Protein AF-A0A931X753-F1 (afdb_monomer_lite)

pLDDT: mean 74.26, std 11.13, range [37.91, 89.31]

Foldseek 3Di:
DDDDDPQKDWDKDWDWDADPPQGIKTKIKIKIWGWDDDPVGIDIDIDIDIDTPDPVVVVVCVVCCVVCVVVVVVVVVVVVVVVVVLVVCCVPPVLVSLVCLVPVDDPPVSVVVCVVVVVSVVNVPPDPDDD

Radius of gyration: 19.52 Å; chains: 1; bounding box: 40×46×53 Å

Sequence (131 aa):
MLQREDGRRVILSWGTHRGAILGTVAGSALTLLEFDARERGTAQRLRAHVLMESGVAARLTRTLLPLFGWLVDRKLTEGFRVTARVAEWARDRPREFCAWLGSAFAEPRRNELVALFGDCGDGLALTPDDR

Structure (mmCIF, N/CA/C/O backbone):
data_AF-A0A931X753-F1
#
_entry.id   AF-A0A931X753-F1
#
loop_
_atom_site.group_PDB
_atom_site.id
_atom_site.type_symbol
_atom_site.label_atom_id
_atom_site.label_alt_id
_atom_site.label_comp_id
_atom_site.label_asym_id
_atom_site.label_entity_id
_atom_site.label_seq_id
_atom_site.pdbx_PDB_ins_code
_atom_site.Cartn_x
_atom_site.Cartn_y
_atom_site.Cartn_z
_atom_site.occupancy
_atom_site.B_iso_or_equiv
_atom_site.auth_seq_id
_atom_site.auth_comp_id
_atom_site.auth_asym_id
_atom_site.auth_atom_id
_atom_site.pdbx_PDB_model_num
ATOM 1 N N . MET A 1 1 ? 1.396 21.825 0.401 1.00 43.00 1 MET A N 1
ATOM 2 C CA . MET A 1 1 ? 1.505 21.437 1.824 1.00 43.00 1 MET A CA 1
ATOM 3 C C . MET A 1 1 ? 0.758 20.116 1.984 1.00 43.00 1 MET A C 1
ATOM 5 O O . MET A 1 1 ? -0.384 20.052 1.551 1.00 43.00 1 MET A O 1
ATOM 9 N N . LEU A 1 2 ? 1.400 19.044 2.462 1.00 54.06 2 LEU A N 1
ATOM 10 C CA . LEU A 1 2 ? 0.746 17.740 2.662 1.00 54.06 2 LEU A CA 1
ATOM 11 C C . LEU A 1 2 ? -0.064 17.795 3.963 1.00 54.06 2 LEU A C 1
ATOM 13 O O 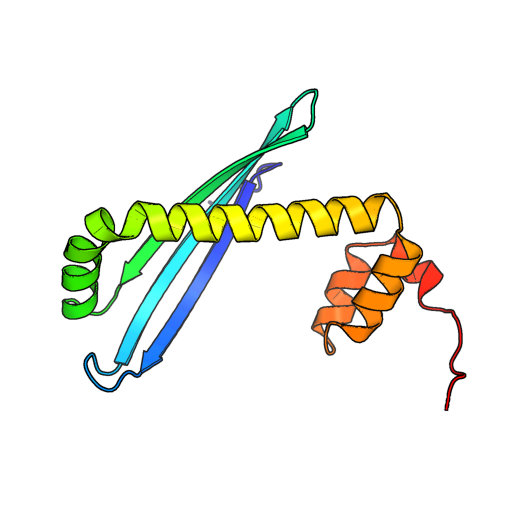. LEU A 1 2 ? 0.510 17.786 5.047 1.00 54.06 2 LEU A O 1
ATOM 17 N N . GLN A 1 3 ? -1.386 17.905 3.852 1.00 54.41 3 GLN A N 1
ATOM 18 C CA . GLN A 1 3 ? -2.282 17.905 5.005 1.00 54.41 3 GLN A CA 1
ATOM 19 C C . GLN A 1 3 ? -2.602 16.461 5.408 1.00 54.41 3 GLN A C 1
ATOM 21 O O . GLN A 1 3 ? -2.961 15.629 4.565 1.00 54.41 3 GLN A O 1
ATOM 26 N N . ARG A 1 4 ? -2.452 16.163 6.702 1.00 61.22 4 ARG A N 1
ATOM 27 C CA . ARG A 1 4 ? -2.865 14.886 7.287 1.00 61.22 4 ARG A CA 1
ATOM 28 C C . ARG A 1 4 ? -4.391 14.884 7.363 1.00 61.22 4 ARG A C 1
ATOM 30 O O . ARG A 1 4 ? -4.963 15.642 8.133 1.00 61.22 4 ARG A O 1
ATOM 37 N N . GLU A 1 5 ? -5.019 14.069 6.527 1.00 71.12 5 GLU A N 1
ATOM 38 C CA . GLU A 1 5 ? -6.462 13.828 6.547 1.00 71.12 5 GLU A CA 1
ATOM 39 C C . GLU A 1 5 ? -6.730 12.452 7.160 1.00 71.12 5 GLU A C 1
ATOM 41 O O . GLU A 1 5 ? -6.036 11.470 6.850 1.00 71.12 5 GLU A O 1
ATOM 46 N N . ASP A 1 6 ? -7.731 12.379 8.034 1.00 69.25 6 ASP A N 1
ATOM 47 C CA . ASP A 1 6 ? -8.193 11.110 8.581 1.00 69.25 6 ASP A CA 1
ATOM 48 C C . ASP A 1 6 ? -8.762 10.243 7.456 1.00 69.25 6 ASP A C 1
ATOM 50 O O . ASP A 1 6 ? -9.427 10.721 6.543 1.00 69.25 6 ASP A O 1
ATOM 54 N N . GLY A 1 7 ? -8.401 8.960 7.460 1.00 75.00 7 GLY A N 1
ATOM 55 C CA . GLY A 1 7 ? -8.774 8.038 6.387 1.00 75.00 7 GLY A CA 1
ATOM 56 C C . GLY A 1 7 ? -7.970 8.171 5.088 1.00 75.00 7 GLY A C 1
ATOM 57 O O . GLY A 1 7 ? -8.160 7.347 4.203 1.00 75.00 7 GLY A O 1
ATOM 58 N N . ARG A 1 8 ? -7.018 9.108 4.947 1.00 83.19 8 ARG A N 1
ATOM 59 C CA . ARG A 1 8 ? -6.134 9.167 3.764 1.00 83.19 8 ARG A CA 1
ATOM 60 C C . ARG A 1 8 ? -4.700 8.761 4.094 1.00 83.19 8 ARG A C 1
ATOM 62 O O . ARG A 1 8 ? -4.111 9.211 5.080 1.00 83.19 8 ARG A O 1
ATOM 69 N N . ARG A 1 9 ? -4.103 7.907 3.263 1.00 83.25 9 ARG A N 1
ATOM 70 C CA . ARG A 1 9 ? -2.681 7.540 3.311 1.00 83.25 9 ARG A CA 1
ATOM 71 C C . ARG A 1 9 ? -2.052 7.782 1.950 1.00 83.25 9 ARG A C 1
ATOM 73 O O . ARG A 1 9 ? -2.577 7.352 0.929 1.00 83.25 9 ARG A O 1
ATOM 80 N N . VAL A 1 10 ? -0.923 8.476 1.957 1.00 83.19 10 VAL A N 1
ATOM 81 C CA . VAL A 1 10 ? -0.124 8.752 0.765 1.00 83.19 10 VAL A CA 1
ATOM 82 C C . VAL A 1 10 ? 1.187 8.002 0.927 1.00 83.19 10 VAL A C 1
ATOM 84 O O . VAL A 1 10 ? 1.900 8.213 1.904 1.00 83.19 10 VAL A O 1
ATOM 87 N N . ILE A 1 11 ? 1.477 7.104 -0.007 1.00 81.56 11 ILE A N 1
ATOM 88 C CA . ILE A 1 11 ? 2.693 6.296 -0.023 1.00 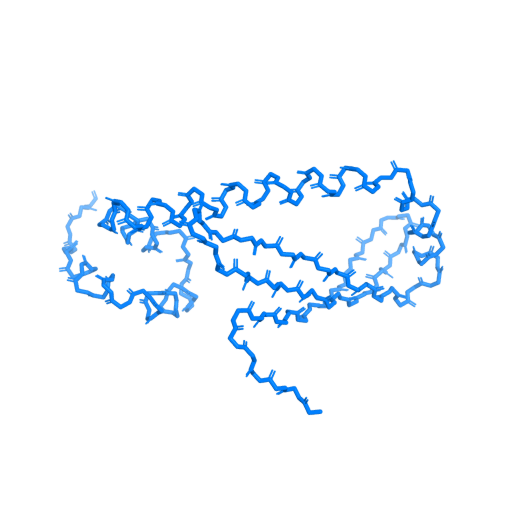81.56 11 ILE A CA 1
ATOM 89 C C . ILE A 1 11 ? 3.472 6.690 -1.268 1.00 81.56 11 ILE A C 1
ATOM 91 O O . ILE A 1 11 ? 2.994 6.506 -2.386 1.00 81.56 11 ILE A O 1
ATOM 95 N N . LEU A 1 12 ? 4.671 7.229 -1.069 1.00 80.00 12 LEU A N 1
ATOM 96 C CA . LEU A 1 12 ? 5.633 7.427 -2.141 1.00 80.00 12 LEU A CA 1
ATOM 97 C C . LEU A 1 12 ? 6.620 6.264 -2.116 1.00 80.00 12 LEU A C 1
ATOM 99 O O . LEU A 1 12 ? 7.232 5.983 -1.089 1.00 80.00 12 LEU A O 1
ATOM 103 N N . SER A 1 13 ? 6.762 5.599 -3.252 1.00 76.44 13 SER A N 1
ATOM 104 C CA . SER A 1 13 ? 7.737 4.535 -3.462 1.00 76.44 13 SER A CA 1
ATOM 105 C C . SER A 1 13 ? 8.544 4.838 -4.714 1.00 76.44 13 SER A C 1
ATOM 107 O O . SER A 1 13 ? 8.029 5.426 -5.663 1.00 76.44 13 SER A O 1
ATOM 109 N N . TRP A 1 14 ? 9.810 4.452 -4.715 1.00 85.19 14 TRP A N 1
ATOM 110 C CA . TRP A 1 14 ? 10.693 4.556 -5.869 1.00 85.19 14 TRP A CA 1
ATOM 111 C C . TRP A 1 14 ? 11.525 3.289 -5.964 1.00 85.19 14 TRP A C 1
ATOM 113 O O . TRP A 1 14 ? 11.767 2.605 -4.967 1.00 85.19 14 TRP A O 1
ATOM 123 N N . GLY A 1 15 ? 11.944 2.956 -7.175 1.00 78.94 15 GLY A N 1
ATOM 124 C CA . GLY A 1 15 ? 12.715 1.752 -7.404 1.00 78.94 15 GLY A CA 1
ATOM 125 C C . GLY A 1 15 ? 13.426 1.774 -8.738 1.00 78.94 15 GLY A C 1
ATOM 126 O O . GLY A 1 15 ? 13.015 2.438 -9.691 1.00 78.94 15 GLY A O 1
ATOM 127 N N . THR A 1 16 ? 14.501 1.003 -8.790 1.00 82.38 16 THR A N 1
ATOM 128 C CA . THR A 1 16 ? 15.202 0.679 -10.021 1.00 82.38 16 THR A CA 1
ATOM 129 C C . THR A 1 16 ? 15.149 -0.827 -10.218 1.00 82.38 16 THR A C 1
ATOM 131 O O . THR A 1 16 ? 15.360 -1.609 -9.293 1.00 82.38 16 THR A O 1
ATOM 134 N N . HIS A 1 17 ? 14.827 -1.249 -11.432 1.00 78.88 17 HIS A N 1
ATOM 135 C CA . HIS A 1 17 ? 14.818 -2.647 -11.821 1.00 78.88 17 HIS A CA 1
ATOM 136 C C . HIS A 1 17 ? 15.672 -2.819 -13.070 1.00 78.88 17 HIS A C 1
ATOM 138 O O . HIS A 1 17 ? 15.485 -2.113 -14.059 1.00 78.88 17 HIS A O 1
ATOM 144 N N . ARG A 1 18 ? 16.619 -3.757 -13.034 1.00 79.25 18 ARG A N 1
ATOM 145 C CA . ARG A 1 18 ? 17.459 -4.095 -14.184 1.00 79.25 18 ARG A CA 1
ATOM 146 C C . ARG A 1 18 ? 16.959 -5.394 -14.804 1.00 79.25 18 ARG A C 1
ATOM 148 O O . ARG A 1 18 ? 16.987 -6.431 -14.152 1.00 79.25 18 ARG A O 1
ATOM 155 N N . GLY A 1 19 ? 16.539 -5.325 -16.064 1.00 72.88 19 GLY A N 1
ATOM 156 C CA . GLY A 1 19 ? 16.088 -6.469 -16.852 1.00 72.88 19 GLY A CA 1
ATOM 157 C C . GLY A 1 19 ? 16.949 -6.690 -18.094 1.00 72.88 19 GLY A C 1
ATOM 158 O O . GLY A 1 19 ? 17.590 -5.769 -18.597 1.00 72.88 19 GLY A O 1
ATOM 159 N N . ALA A 1 20 ? 16.932 -7.916 -18.617 1.00 71.81 20 ALA A N 1
ATOM 160 C CA . ALA A 1 20 ? 17.739 -8.304 -19.776 1.00 71.81 20 ALA A CA 1
ATOM 161 C C . ALA A 1 20 ? 17.325 -7.601 -21.085 1.00 71.81 20 ALA A C 1
ATOM 163 O O . ALA A 1 20 ? 18.159 -7.394 -21.958 1.00 71.81 20 ALA A O 1
ATOM 164 N N . ILE A 1 21 ? 16.048 -7.226 -21.220 1.00 71.88 21 ILE A N 1
ATOM 165 C CA . ILE A 1 21 ? 15.479 -6.688 -22.470 1.00 71.88 21 ILE A CA 1
ATOM 166 C C . ILE A 1 21 ? 15.355 -5.158 -22.426 1.00 71.88 21 ILE A C 1
ATOM 168 O O . ILE A 1 21 ? 15.598 -4.481 -23.418 1.00 71.88 21 ILE A O 1
ATOM 172 N N . LEU A 1 22 ? 14.974 -4.603 -21.272 1.00 68.56 22 LEU A N 1
ATOM 173 C CA . LEU A 1 22 ? 14.681 -3.172 -21.107 1.00 68.56 22 LEU A CA 1
ATOM 174 C C . LEU A 1 22 ? 15.823 -2.389 -20.444 1.00 68.56 22 LEU A C 1
ATOM 176 O O . LEU A 1 22 ? 15.692 -1.188 -20.222 1.00 68.56 22 LEU A O 1
ATOM 180 N N . GLY A 1 23 ? 16.935 -3.054 -20.118 1.00 80.19 23 GLY A N 1
ATOM 181 C CA . GLY A 1 23 ? 18.031 -2.448 -19.370 1.00 80.19 23 GLY A CA 1
ATOM 182 C C . GLY A 1 23 ? 17.600 -2.047 -17.957 1.00 80.19 23 GLY A C 1
ATOM 183 O O . GLY A 1 23 ? 16.822 -2.748 -17.309 1.00 80.19 23 GLY A O 1
ATOM 184 N N . THR A 1 24 ? 18.129 -0.929 -17.457 1.00 81.12 24 THR A N 1
ATOM 185 C CA . THR A 1 24 ? 17.736 -0.378 -16.154 1.00 81.12 24 THR A CA 1
ATOM 186 C C . THR A 1 24 ? 16.521 0.529 -16.317 1.00 81.12 24 THR A C 1
ATOM 188 O O . THR A 1 24 ? 16.596 1.568 -16.968 1.00 81.12 24 THR A O 1
ATOM 191 N N . VAL A 1 25 ? 15.416 0.157 -15.683 1.00 78.75 25 VAL A N 1
ATOM 192 C CA . VAL A 1 25 ? 14.200 0.962 -15.584 1.00 78.75 25 VAL A CA 1
ATOM 193 C C . VAL A 1 25 ? 14.141 1.566 -14.188 1.00 78.75 25 VAL A C 1
ATOM 195 O O . VAL A 1 25 ? 14.190 0.843 -13.197 1.00 78.75 25 VAL A O 1
ATOM 198 N N . ALA A 1 26 ? 14.034 2.888 -14.116 1.00 79.62 26 ALA A N 1
ATOM 199 C CA . ALA A 1 26 ? 13.770 3.621 -12.888 1.00 79.62 26 ALA A CA 1
ATOM 200 C C . ALA A 1 26 ? 12.346 4.177 -12.919 1.00 79.62 26 ALA A C 1
ATOM 202 O O . ALA A 1 26 ? 11.818 4.531 -13.983 1.00 79.62 26 ALA A O 1
ATOM 203 N N . GLY A 1 27 ? 11.722 4.245 -11.752 1.00 81.56 27 GLY A N 1
ATOM 204 C CA . GLY A 1 27 ? 10.405 4.834 -11.628 1.00 81.56 27 GLY A CA 1
ATOM 205 C C . GLY A 1 27 ? 10.034 5.143 -10.192 1.00 81.56 27 GLY A C 1
ATOM 206 O O . GLY A 1 27 ? 10.618 4.629 -9.237 1.00 81.56 27 GLY A O 1
ATOM 207 N N . SER A 1 28 ? 9.015 5.980 -10.075 1.00 81.38 28 SER A N 1
ATOM 208 C CA . SER A 1 28 ? 8.386 6.352 -8.818 1.00 81.38 28 SER A CA 1
ATOM 209 C C . SER A 1 28 ? 6.887 6.096 -8.908 1.00 81.38 28 SER A C 1
ATOM 211 O O . SER A 1 28 ? 6.269 6.329 -9.946 1.00 81.38 28 SER A O 1
ATOM 213 N N . ALA A 1 29 ? 6.286 5.624 -7.824 1.00 82.50 29 ALA A N 1
ATOM 214 C CA . ALA A 1 29 ? 4.850 5.451 -7.700 1.00 82.50 29 ALA A CA 1
ATOM 215 C C . ALA A 1 29 ? 4.342 6.184 -6.458 1.00 82.50 29 ALA A C 1
ATOM 217 O O . ALA A 1 29 ? 4.821 5.963 -5.342 1.00 82.50 29 ALA A O 1
ATOM 218 N N . LEU A 1 30 ? 3.356 7.049 -6.673 1.00 83.62 30 LEU A N 1
ATOM 219 C CA . LEU A 1 30 ? 2.584 7.722 -5.642 1.00 83.6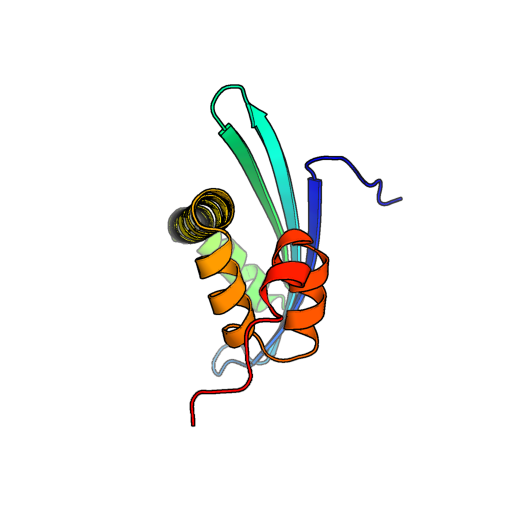2 30 LEU A CA 1
ATOM 220 C C . LEU A 1 30 ? 1.238 7.010 -5.506 1.00 83.62 30 LEU A C 1
ATOM 222 O O . LEU A 1 30 ? 0.358 7.152 -6.357 1.00 83.62 30 LEU A O 1
ATOM 226 N N . THR A 1 31 ? 1.078 6.253 -4.430 1.00 80.56 31 THR A N 1
ATOM 227 C CA . THR A 1 31 ? -0.157 5.538 -4.113 1.00 80.56 31 THR A CA 1
ATOM 228 C C . THR A 1 31 ? -0.954 6.331 -3.089 1.00 80.56 31 THR A C 1
ATOM 230 O O . THR A 1 31 ? -0.469 6.622 -1.996 1.00 80.56 31 THR A O 1
ATOM 233 N N . LEU A 1 32 ? -2.193 6.661 -3.427 1.00 83.81 32 LEU A N 1
ATOM 234 C CA . LEU A 1 32 ? -3.178 7.234 -2.526 1.00 83.81 32 LEU A CA 1
ATOM 235 C C . LEU A 1 32 ? -4.143 6.126 -2.114 1.00 83.81 32 LEU A C 1
ATOM 237 O O . LEU A 1 32 ? -4.742 5.472 -2.968 1.00 83.81 32 LEU A O 1
ATOM 241 N N . LEU A 1 33 ? -4.282 5.930 -0.809 1.00 82.12 33 LEU A N 1
ATOM 242 C CA . LEU A 1 33 ? -5.274 5.060 -0.193 1.00 82.12 33 LEU A CA 1
ATOM 243 C C . LEU A 1 33 ? -6.246 5.946 0.578 1.00 82.12 33 LEU A C 1
ATOM 245 O O . LEU A 1 33 ? -5.835 6.679 1.475 1.00 82.12 33 LEU A O 1
ATOM 249 N N . GLU A 1 34 ? -7.519 5.873 0.234 1.00 83.88 34 GLU A N 1
ATOM 250 C CA . GLU A 1 34 ? -8.598 6.579 0.918 1.00 83.88 34 GLU A CA 1
ATOM 251 C C . GLU A 1 34 ? -9.532 5.540 1.537 1.00 83.88 34 GLU A C 1
ATOM 253 O O . GLU A 1 34 ? -9.884 4.553 0.889 1.00 83.88 34 GLU A O 1
ATOM 258 N N . PHE A 1 35 ? -9.904 5.754 2.792 1.00 81.75 35 PHE A N 1
ATOM 259 C CA . PHE A 1 35 ? -10.742 4.879 3.596 1.00 81.75 35 PHE A CA 1
ATOM 260 C C . PHE A 1 35 ? -11.945 5.679 4.091 1.00 81.75 35 PHE A C 1
ATOM 262 O O . PHE A 1 35 ? -11.796 6.599 4.891 1.00 81.75 35 PHE A O 1
ATOM 269 N N . ASP A 1 36 ? -13.129 5.296 3.630 1.00 80.00 36 ASP A N 1
ATOM 270 C CA . ASP A 1 36 ? -14.403 5.882 4.019 1.00 80.00 36 ASP A CA 1
ATOM 271 C C . ASP A 1 36 ? -15.126 4.901 4.955 1.00 80.00 36 ASP A C 1
ATOM 273 O O . ASP A 1 36 ? -15.527 3.808 4.537 1.00 80.00 36 ASP A O 1
ATOM 277 N N . ALA A 1 37 ? -15.299 5.276 6.225 1.00 76.12 37 ALA A N 1
ATOM 278 C CA . ALA A 1 37 ? -16.090 4.491 7.171 1.00 76.12 37 ALA A CA 1
ATOM 279 C C . ALA A 1 37 ? -17.561 4.439 6.720 1.00 76.12 37 ALA A C 1
ATOM 281 O O . ALA A 1 37 ? -18.148 5.449 6.330 1.00 76.12 37 ALA A O 1
ATOM 282 N N . ARG A 1 38 ? -18.163 3.249 6.751 1.00 76.06 38 ARG A N 1
ATOM 283 C CA . ARG A 1 38 ? -19.560 2.978 6.383 1.00 76.06 38 ARG A CA 1
ATOM 284 C C . ARG A 1 38 ? -20.219 2.168 7.497 1.00 76.06 38 ARG A C 1
ATOM 286 O O . ARG A 1 38 ? -19.546 1.453 8.232 1.00 76.06 38 ARG A O 1
ATOM 293 N N . GLU A 1 39 ? -21.549 2.196 7.569 1.00 70.56 39 GLU A N 1
ATOM 294 C CA . GLU A 1 39 ? -22.311 1.463 8.599 1.00 70.56 39 GLU A CA 1
ATOM 295 C C . GLU A 1 39 ? -22.005 -0.045 8.656 1.00 70.56 39 GLU A C 1
ATOM 297 O O . GLU A 1 39 ? -22.132 -0.660 9.708 1.00 70.56 39 GLU A O 1
ATOM 302 N N . ARG A 1 40 ? -21.592 -0.654 7.534 1.00 70.88 40 ARG A N 1
ATOM 303 C CA . ARG A 1 40 ? -21.253 -2.087 7.445 1.00 70.88 40 ARG A CA 1
ATOM 304 C C . ARG A 1 40 ? -19.820 -2.351 6.977 1.00 70.88 40 ARG A C 1
ATOM 306 O O . ARG A 1 40 ? -19.578 -3.329 6.274 1.00 70.88 40 ARG A O 1
ATOM 313 N N . GLY A 1 41 ? -18.878 -1.474 7.320 1.00 65.44 41 GLY A N 1
ATOM 314 C CA . GLY A 1 41 ? -17.452 -1.694 7.063 1.00 65.44 41 GLY A CA 1
ATOM 315 C C . GLY A 1 41 ? -16.735 -0.462 6.529 1.00 65.44 41 GLY A C 1
ATOM 316 O O . GLY A 1 41 ? -17.180 0.662 6.721 1.00 65.44 41 GLY A O 1
ATOM 317 N N . THR A 1 42 ? -15.624 -0.667 5.831 1.00 71.00 42 THR A N 1
ATOM 318 C CA . THR A 1 42 ? -14.804 0.427 5.297 1.00 71.00 42 THR A CA 1
ATOM 319 C C . THR A 1 42 ? -14.767 0.334 3.781 1.00 71.00 42 THR A C 1
ATOM 321 O O . THR A 1 42 ? -14.322 -0.670 3.227 1.00 71.00 42 THR A O 1
ATOM 324 N N . ALA A 1 43 ? -15.235 1.374 3.093 1.00 76.56 43 ALA A N 1
ATOM 325 C CA . ALA A 1 43 ? -15.018 1.497 1.660 1.00 76.56 43 ALA A CA 1
ATOM 326 C C . ALA A 1 43 ? -13.595 2.014 1.424 1.00 76.56 43 ALA A C 1
ATOM 328 O O . ALA A 1 43 ? -13.188 3.004 2.023 1.00 76.56 43 ALA A O 1
ATOM 329 N N . GLN A 1 44 ? -12.837 1.346 0.558 1.00 72.75 44 GLN A N 1
ATOM 330 C CA . GLN A 1 44 ? -11.461 1.720 0.250 1.00 72.75 44 GLN A CA 1
ATOM 331 C C . GLN A 1 44 ? -11.330 2.117 -1.220 1.00 72.75 44 GLN A C 1
ATOM 333 O O . GLN A 1 44 ? -11.854 1.441 -2.106 1.00 72.75 44 GLN A O 1
ATOM 338 N N . ARG A 1 45 ? -10.594 3.195 -1.485 1.00 78.81 45 ARG A N 1
ATOM 339 C CA . ARG A 1 45 ? -10.240 3.652 -2.830 1.00 78.81 45 ARG A CA 1
ATOM 340 C C . ARG A 1 45 ? -8.726 3.738 -2.942 1.00 78.81 45 ARG A C 1
ATOM 342 O O . ARG A 1 45 ? -8.079 4.374 -2.116 1.00 78.81 45 ARG A O 1
ATOM 349 N N . LEU A 1 46 ? -8.163 3.092 -3.961 1.00 77.44 46 LEU A N 1
ATOM 350 C CA . LEU A 1 46 ? -6.740 3.168 -4.283 1.00 77.44 46 LEU A CA 1
ATOM 351 C C . LEU A 1 46 ? -6.567 3.893 -5.612 1.00 77.44 46 LEU A C 1
ATOM 353 O O . LEU A 1 46 ? -7.233 3.570 -6.594 1.00 77.44 46 LEU A O 1
ATOM 357 N N . ARG A 1 47 ? -5.640 4.847 -5.654 1.00 80.06 47 ARG A N 1
ATOM 358 C CA . ARG A 1 47 ? -5.137 5.439 -6.897 1.00 80.06 47 ARG A CA 1
ATOM 359 C C . ARG A 1 47 ? -3.622 5.377 -6.886 1.00 80.06 47 ARG A C 1
ATOM 361 O O . ARG A 1 47 ? -3.005 5.851 -5.941 1.00 80.06 47 ARG A O 1
ATOM 368 N N . ALA A 1 48 ? -3.025 4.808 -7.925 1.00 79.56 48 ALA A N 1
ATOM 369 C CA . ALA A 1 48 ? -1.579 4.799 -8.100 1.00 79.56 48 ALA A CA 1
ATOM 370 C C . ALA A 1 48 ? -1.208 5.689 -9.288 1.00 79.56 48 ALA A C 1
ATOM 372 O O . ALA A 1 48 ? -1.638 5.448 -10.415 1.00 79.56 48 ALA A O 1
ATOM 373 N N . HIS A 1 49 ? -0.401 6.714 -9.034 1.00 79.94 49 HIS A N 1
ATOM 374 C CA . HIS A 1 49 ? 0.216 7.536 -10.066 1.00 79.94 49 HIS A CA 1
ATOM 375 C C . HIS A 1 49 ? 1.651 7.071 -10.251 1.00 79.94 49 HIS A C 1
ATOM 377 O O . HIS A 1 49 ? 2.452 7.147 -9.324 1.00 79.94 49 HIS A O 1
ATOM 383 N N . VAL A 1 50 ? 1.971 6.581 -11.443 1.00 77.50 50 VAL A N 1
ATOM 384 C CA . VAL A 1 50 ? 3.289 6.028 -11.743 1.00 77.50 50 VAL A CA 1
ATOM 385 C C . VAL A 1 50 ? 4.015 6.957 -12.703 1.00 77.50 50 VAL A C 1
ATOM 387 O O . VAL A 1 50 ? 3.519 7.250 -13.791 1.00 77.50 50 VAL A O 1
ATOM 390 N N . LEU A 1 51 ? 5.203 7.394 -12.300 1.00 80.25 51 LEU A N 1
ATOM 391 C CA . LEU A 1 51 ? 6.160 8.077 -13.149 1.00 80.25 51 LEU A CA 1
ATOM 392 C C . LEU A 1 51 ? 7.247 7.081 -13.550 1.00 80.25 51 LEU A C 1
ATOM 394 O O . LEU A 1 51 ? 7.994 6.587 -12.708 1.00 80.25 51 LEU A O 1
ATOM 398 N N . MET A 1 52 ? 7.331 6.797 -14.846 1.00 80.38 52 MET A N 1
ATOM 399 C CA . MET A 1 52 ? 8.421 6.018 -15.427 1.00 80.38 52 MET A CA 1
ATOM 400 C C . MET A 1 52 ? 9.441 6.978 -16.022 1.00 80.38 52 MET A C 1
ATOM 402 O O . MET A 1 52 ? 9.097 7.772 -16.896 1.00 80.38 52 MET A O 1
ATOM 406 N N . GLU A 1 53 ? 10.690 6.891 -15.572 1.00 81.38 53 GLU A N 1
ATOM 407 C CA . GLU A 1 53 ? 11.757 7.788 -16.033 1.00 81.38 53 GLU A CA 1
ATOM 408 C C . GLU A 1 53 ? 12.328 7.346 -17.387 1.00 81.38 53 GLU A C 1
ATOM 410 O O . GLU A 1 53 ? 12.856 8.155 -18.148 1.00 81.38 53 GLU A O 1
ATOM 415 N N . SER A 1 54 ? 12.171 6.067 -17.745 1.00 75.56 54 SER A N 1
ATOM 416 C CA . SER A 1 54 ? 12.578 5.576 -19.064 1.00 75.56 54 SER A CA 1
ATOM 417 C C . SER A 1 54 ? 11.465 5.756 -20.105 1.00 75.56 54 SER A C 1
ATOM 419 O O . SER A 1 54 ? 10.352 5.240 -19.965 1.00 75.56 54 SER A O 1
ATOM 421 N N . GLY A 1 55 ? 11.775 6.449 -21.205 1.00 73.19 55 GLY A N 1
ATOM 422 C CA . GLY A 1 55 ? 10.815 6.694 -22.291 1.00 73.19 55 GLY A CA 1
ATOM 423 C C . GLY A 1 55 ? 10.315 5.415 -22.979 1.00 73.19 55 GLY A C 1
ATOM 424 O O . GLY A 1 55 ? 9.165 5.353 -23.420 1.00 73.19 55 GLY A O 1
ATOM 425 N N . VAL A 1 56 ? 11.149 4.369 -23.032 1.00 72.50 56 VAL A N 1
ATOM 426 C CA . VAL A 1 56 ? 10.781 3.056 -23.589 1.00 72.50 56 VAL A CA 1
ATOM 427 C C . VAL A 1 56 ? 9.789 2.332 -22.677 1.00 72.50 56 VAL A C 1
ATOM 429 O O . VAL A 1 56 ? 8.740 1.898 -23.160 1.00 72.50 56 VAL A O 1
ATOM 432 N N . ALA A 1 57 ? 10.044 2.261 -21.362 1.00 68.81 57 ALA A N 1
ATOM 433 C CA . ALA A 1 57 ? 9.084 1.651 -20.441 1.00 68.81 57 ALA A CA 1
ATOM 434 C C . ALA A 1 57 ? 7.789 2.466 -20.363 1.00 68.81 57 ALA A C 1
ATOM 436 O O . ALA A 1 57 ? 6.715 1.875 -20.312 1.00 68.81 57 ALA A O 1
ATOM 437 N N . ALA A 1 58 ? 7.851 3.800 -20.435 1.00 74.19 58 ALA A N 1
ATOM 438 C CA . ALA A 1 58 ? 6.659 4.646 -20.471 1.00 74.19 58 ALA A CA 1
ATOM 439 C C . ALA A 1 58 ? 5.754 4.329 -21.680 1.00 74.19 58 ALA A C 1
ATOM 441 O O . ALA A 1 58 ? 4.537 4.200 -21.525 1.00 74.19 58 ALA A O 1
ATOM 442 N N . ARG A 1 59 ? 6.329 4.131 -22.877 1.00 76.50 59 ARG A N 1
ATOM 443 C CA . ARG A 1 59 ? 5.573 3.734 -24.082 1.00 76.50 59 ARG A CA 1
ATOM 444 C C . ARG A 1 59 ? 4.962 2.339 -23.968 1.00 76.50 59 ARG A C 1
ATOM 446 O O . ARG A 1 59 ? 3.782 2.169 -24.279 1.00 76.50 59 ARG A O 1
ATOM 453 N N . LEU A 1 60 ? 5.739 1.361 -23.505 1.00 73.19 60 LEU A N 1
ATOM 454 C CA . LEU A 1 60 ? 5.250 -0.001 -23.270 1.00 73.19 60 LEU A CA 1
ATOM 455 C C . LEU A 1 60 ? 4.103 -0.001 -22.264 1.00 73.19 60 LEU A C 1
ATOM 457 O O . LEU A 1 60 ? 3.046 -0.555 -22.537 1.00 73.19 60 LEU A O 1
ATOM 461 N N . THR A 1 61 ? 4.270 0.708 -21.151 1.00 71.12 61 THR A N 1
ATOM 462 C CA . THR A 1 61 ? 3.255 0.839 -20.102 1.00 71.12 61 THR A CA 1
ATOM 463 C C . THR A 1 61 ? 1.968 1.442 -20.659 1.00 71.12 61 THR A C 1
ATOM 465 O O . THR A 1 61 ? 0.896 0.893 -20.438 1.00 71.12 61 THR A O 1
ATOM 468 N N . ARG A 1 62 ? 2.053 2.507 -21.468 1.00 75.19 62 ARG A N 1
ATOM 469 C CA . ARG A 1 62 ? 0.880 3.130 -22.106 1.00 75.19 62 ARG A CA 1
ATOM 470 C C . ARG A 1 62 ? 0.147 2.193 -23.072 1.00 75.19 62 ARG A C 1
ATOM 472 O O . ARG A 1 62 ? -1.063 2.308 -23.224 1.00 75.19 62 ARG A O 1
ATOM 479 N N . THR A 1 63 ? 0.876 1.270 -23.694 1.00 73.12 63 THR A N 1
ATOM 480 C CA . THR A 1 63 ? 0.327 0.277 -24.630 1.00 73.12 63 THR A CA 1
ATOM 481 C C . THR A 1 63 ? -0.281 -0.920 -23.896 1.00 73.12 63 THR A C 1
ATOM 483 O O . THR A 1 63 ? -1.314 -1.443 -24.301 1.00 73.12 63 THR A O 1
ATOM 486 N N . LEU A 1 64 ? 0.341 -1.343 -22.795 1.00 68.75 64 LEU A N 1
A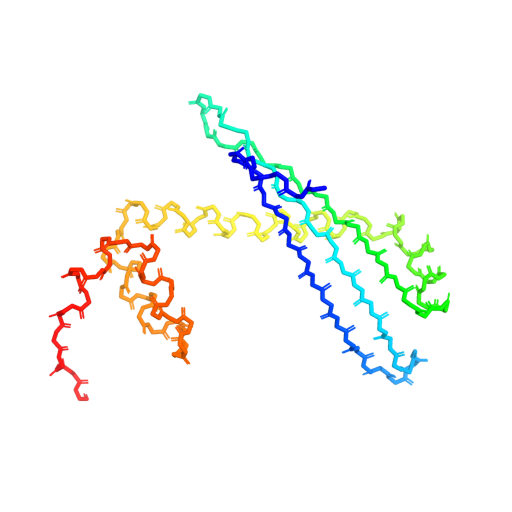TOM 487 C CA . LEU A 1 64 ? -0.038 -2.532 -22.033 1.00 68.75 64 LEU A CA 1
ATOM 488 C C . LEU A 1 64 ? -1.106 -2.243 -20.966 1.00 68.75 64 LEU A C 1
ATOM 490 O O . LEU A 1 64 ? -1.862 -3.146 -20.619 1.00 68.75 64 LEU A O 1
ATOM 494 N N . LEU A 1 65 ? -1.225 -1.003 -20.477 1.00 70.31 65 LEU A N 1
ATOM 495 C CA . LEU A 1 65 ? -2.248 -0.603 -19.501 1.00 70.31 65 LEU A CA 1
ATOM 496 C C . LEU A 1 65 ? -3.675 -1.038 -19.878 1.00 70.31 65 LEU A C 1
ATOM 498 O O . LEU A 1 65 ? -4.330 -1.656 -19.042 1.00 70.31 65 LEU A O 1
ATOM 502 N N . PRO A 1 66 ? -4.180 -0.762 -21.098 1.00 71.50 66 PRO A N 1
ATOM 503 C CA . PRO A 1 66 ? -5.537 -1.164 -21.465 1.00 71.50 66 PRO A CA 1
ATOM 504 C C . PRO A 1 66 ? -5.706 -2.687 -21.565 1.00 71.50 66 PRO A C 1
ATOM 506 O O . PRO A 1 66 ? -6.805 -3.187 -21.355 1.00 71.50 66 PRO A O 1
ATOM 509 N N . LEU A 1 67 ? -4.630 -3.430 -21.845 1.00 66.25 67 LEU A N 1
ATOM 510 C CA . LEU A 1 67 ? -4.654 -4.892 -21.966 1.00 66.25 67 LEU A CA 1
ATOM 511 C C . LEU A 1 67 ? -4.603 -5.595 -20.603 1.00 66.25 67 LEU A C 1
ATOM 513 O O . LEU A 1 67 ? -5.185 -6.664 -20.438 1.00 66.25 67 LEU A O 1
ATOM 517 N N . PHE A 1 68 ? -3.924 -4.996 -19.623 1.00 70.00 68 PHE A N 1
ATOM 518 C CA . PHE A 1 68 ? -3.657 -5.619 -18.323 1.00 70.00 68 PHE A CA 1
ATOM 519 C C . PHE A 1 68 ? -4.297 -4.899 -17.130 1.00 70.00 68 PHE A C 1
ATOM 521 O O . PHE A 1 68 ? -4.116 -5.349 -15.999 1.00 70.00 68 PHE A O 1
ATOM 528 N N . GLY A 1 69 ? -5.083 -3.839 -17.348 1.00 68.38 69 GLY A N 1
ATOM 529 C CA . GLY A 1 69 ? -5.767 -3.101 -16.279 1.00 68.38 69 GLY A CA 1
ATOM 530 C C . GLY A 1 69 ? -6.596 -4.011 -15.368 1.00 68.38 69 GLY A C 1
ATOM 531 O O . GLY A 1 69 ? -6.435 -3.983 -14.153 1.00 68.38 69 GLY A O 1
ATOM 532 N N . TRP A 1 70 ? -7.358 -4.940 -15.954 1.00 72.81 70 TRP A N 1
ATOM 533 C CA . TRP A 1 70 ? -8.138 -5.920 -15.190 1.00 72.81 70 TRP A CA 1
ATOM 534 C C . TRP A 1 70 ? -7.277 -6.855 -14.324 1.00 72.81 70 TRP A C 1
ATOM 536 O O . TRP A 1 70 ? -7.673 -7.225 -13.219 1.00 72.81 70 TRP A O 1
ATOM 546 N N . LEU A 1 71 ? -6.087 -7.243 -14.797 1.00 71.94 71 LEU A N 1
ATOM 547 C CA . LEU A 1 71 ? -5.187 -8.110 -14.034 1.00 71.94 71 LEU A CA 1
ATOM 548 C C . LEU A 1 71 ? -4.622 -7.372 -12.816 1.00 71.94 71 LEU A C 1
ATOM 550 O O . LEU A 1 71 ? -4.531 -7.950 -11.730 1.00 71.94 71 LEU A O 1
ATOM 554 N N . VAL A 1 72 ? -4.280 -6.094 -12.997 1.00 69.44 72 VAL A N 1
ATOM 555 C CA . VAL A 1 72 ? -3.847 -5.208 -11.913 1.00 69.44 72 VAL A CA 1
ATOM 556 C C . VAL A 1 72 ? -4.973 -5.053 -10.892 1.00 69.44 72 VAL A C 1
ATOM 558 O O . VAL A 1 72 ? -4.756 -5.328 -9.713 1.00 69.44 72 VAL A O 1
ATOM 561 N N . ASP A 1 73 ? -6.189 -4.735 -11.338 1.00 71.81 73 ASP A N 1
ATOM 562 C CA . ASP A 1 73 ? -7.357 -4.575 -10.462 1.00 71.81 73 ASP A CA 1
ATOM 563 C C . ASP A 1 73 ? -7.675 -5.856 -9.682 1.00 71.81 73 ASP A C 1
ATOM 565 O O . ASP A 1 73 ? -7.947 -5.826 -8.476 1.00 71.81 73 ASP A O 1
ATOM 569 N N . ARG A 1 74 ? -7.577 -7.015 -10.340 1.00 74.25 74 ARG A N 1
ATOM 570 C CA . ARG A 1 74 ? -7.756 -8.318 -9.698 1.00 74.25 74 ARG A CA 1
ATOM 571 C C . ARG A 1 74 ? -6.695 -8.569 -8.628 1.00 74.25 74 ARG A C 1
ATOM 573 O O . ARG A 1 74 ? -7.044 -8.999 -7.529 1.00 74.25 74 ARG A O 1
ATOM 580 N N . LYS A 1 75 ? -5.417 -8.317 -8.919 1.00 70.81 75 LYS A N 1
ATOM 581 C CA . LYS A 1 75 ? -4.323 -8.544 -7.960 1.00 70.81 75 LYS A CA 1
ATOM 582 C C . LYS A 1 75 ? -4.391 -7.595 -6.770 1.00 70.81 75 LYS A C 1
ATOM 584 O O . LYS A 1 75 ? -4.165 -8.028 -5.643 1.00 70.81 75 LYS A O 1
ATOM 589 N N . LEU A 1 76 ? -4.780 -6.343 -7.001 1.00 71.81 76 LEU A N 1
ATOM 590 C CA . LEU A 1 76 ? -5.055 -5.386 -5.931 1.00 71.81 76 LEU A CA 1
ATOM 591 C C . LEU A 1 76 ? -6.224 -5.858 -5.057 1.00 71.81 76 LEU A C 1
ATOM 593 O O . LEU A 1 76 ? -6.109 -5.865 -3.835 1.00 71.81 76 LEU A O 1
ATOM 597 N N . THR A 1 77 ? -7.307 -6.342 -5.671 1.00 75.06 77 THR A N 1
ATOM 598 C CA . THR A 1 77 ? -8.456 -6.911 -4.946 1.00 75.06 77 THR A CA 1
ATOM 599 C C . THR A 1 77 ? -8.062 -8.133 -4.110 1.00 75.06 77 THR A C 1
ATOM 601 O O . THR A 1 77 ? -8.481 -8.259 -2.960 1.00 75.06 77 THR A O 1
ATOM 604 N N . GLU A 1 78 ? -7.251 -9.040 -4.664 1.00 77.19 78 GLU A N 1
ATOM 605 C CA . GLU A 1 78 ? -6.705 -10.193 -3.935 1.00 77.19 78 GLU A CA 1
ATOM 606 C C . GLU A 1 78 ? -5.870 -9.734 -2.727 1.00 77.19 78 GLU A C 1
ATOM 608 O O . GLU A 1 78 ? -6.090 -10.224 -1.619 1.00 77.19 78 GLU A O 1
ATOM 613 N N . GLY A 1 79 ? -4.985 -8.748 -2.914 1.00 74.75 79 GLY A N 1
ATOM 614 C CA . GLY A 1 79 ? -4.186 -8.161 -1.836 1.00 74.75 79 GLY A CA 1
ATOM 615 C C . GLY A 1 79 ? -5.043 -7.553 -0.724 1.00 74.75 79 GLY A C 1
ATOM 616 O O . GLY A 1 79 ? -4.827 -7.849 0.450 1.00 74.75 79 GLY A O 1
ATOM 617 N N . PHE A 1 80 ? -6.078 -6.787 -1.076 1.00 75.00 80 PHE A N 1
ATOM 618 C CA . PHE A 1 80 ? -6.976 -6.186 -0.087 1.00 75.00 80 PHE A CA 1
ATOM 619 C C . PHE A 1 80 ? -7.774 -7.208 0.709 1.00 75.00 80 PHE A C 1
ATOM 621 O O . PHE A 1 80 ? -7.962 -7.025 1.908 1.00 75.00 80 PHE A O 1
ATOM 628 N N . ARG A 1 81 ? -8.204 -8.310 0.086 1.00 76.62 81 ARG A N 1
ATOM 629 C CA . ARG A 1 81 ? -8.866 -9.398 0.821 1.00 76.62 81 ARG A CA 1
ATOM 630 C C . ARG A 1 81 ? -7.949 -10.011 1.872 1.00 76.62 81 ARG A C 1
ATOM 632 O O . ARG A 1 81 ? -8.425 -10.368 2.945 1.00 76.62 81 ARG A O 1
ATOM 639 N N . VAL A 1 82 ? -6.652 -10.123 1.583 1.00 79.94 82 VAL A N 1
ATOM 640 C CA . VAL A 1 82 ? -5.670 -10.583 2.572 1.00 79.94 82 VAL A CA 1
ATOM 641 C C . VAL A 1 82 ? -5.530 -9.558 3.692 1.00 79.94 82 VAL A C 1
ATOM 643 O O . VAL A 1 82 ? -5.642 -9.934 4.853 1.00 79.94 82 VAL A O 1
ATOM 646 N N . THR A 1 83 ? -5.358 -8.272 3.372 1.00 75.06 83 THR A N 1
ATOM 647 C CA . THR A 1 83 ? -5.256 -7.217 4.394 1.00 75.06 83 THR A CA 1
ATOM 648 C C . THR A 1 83 ? -6.493 -7.163 5.292 1.00 75.06 83 THR A C 1
ATOM 650 O O . THR A 1 83 ? -6.346 -7.089 6.509 1.00 75.06 83 THR A O 1
ATOM 653 N N . ALA A 1 84 ? -7.697 -7.264 4.721 1.00 75.88 84 ALA A N 1
ATOM 654 C CA . ALA A 1 84 ? -8.948 -7.308 5.475 1.00 75.88 84 ALA A CA 1
ATOM 655 C C . ALA A 1 84 ? -9.003 -8.527 6.405 1.00 75.88 84 ALA A C 1
ATOM 657 O O . ALA A 1 84 ? -9.272 -8.373 7.590 1.00 75.88 84 ALA A O 1
ATOM 658 N N . ARG A 1 85 ? -8.648 -9.718 5.906 1.00 78.25 85 ARG A N 1
ATOM 659 C CA . ARG A 1 85 ? -8.614 -10.943 6.716 1.00 78.25 85 ARG A CA 1
ATOM 660 C C . ARG A 1 85 ? -7.595 -10.867 7.853 1.00 78.25 85 ARG A C 1
ATOM 662 O O . ARG A 1 85 ? -7.867 -11.352 8.943 1.00 78.25 85 ARG A O 1
ATOM 669 N N . VAL A 1 86 ? -6.429 -10.267 7.612 1.00 82.94 86 VAL A N 1
ATOM 670 C CA . VAL A 1 86 ? -5.415 -10.052 8.656 1.00 82.94 86 VAL A CA 1
ATOM 671 C C . VAL A 1 86 ? -5.921 -9.055 9.702 1.00 82.94 86 VAL A C 1
ATOM 673 O O . VAL A 1 86 ? -5.721 -9.285 10.888 1.00 82.94 86 VAL A O 1
ATOM 676 N N . ALA A 1 87 ? -6.614 -7.989 9.293 1.00 79.31 87 ALA A N 1
ATOM 677 C CA . ALA A 1 87 ? -7.212 -7.028 10.220 1.00 79.31 87 ALA A CA 1
ATOM 678 C C . ALA A 1 87 ? -8.350 -7.648 11.052 1.00 79.31 87 ALA A C 1
ATOM 680 O O . ALA A 1 87 ? -8.423 -7.427 12.259 1.00 79.31 87 ALA A O 1
ATOM 681 N N . GLU A 1 88 ? -9.210 -8.457 10.429 1.00 81.00 88 GLU A N 1
ATOM 682 C CA . GLU A 1 88 ? -10.236 -9.243 11.123 1.00 81.00 88 GLU A CA 1
ATOM 683 C C . GLU A 1 88 ? -9.602 -10.213 12.120 1.00 81.00 88 GLU A C 1
ATOM 685 O O . GLU A 1 88 ? -10.016 -10.254 13.273 1.00 81.00 88 GLU A O 1
ATOM 690 N N . TRP A 1 89 ? -8.547 -10.927 11.720 1.00 85.25 89 TRP A N 1
ATOM 691 C CA . TRP A 1 89 ? -7.818 -11.830 12.608 1.00 85.25 89 TRP A CA 1
ATOM 692 C C . TRP A 1 89 ? -7.173 -11.100 13.790 1.00 85.25 89 TRP A C 1
ATOM 694 O O . TRP A 1 89 ? -7.315 -11.555 14.922 1.00 85.25 89 TRP A O 1
ATOM 704 N N . ALA A 1 90 ? -6.541 -9.947 13.557 1.00 83.81 90 ALA A N 1
ATOM 705 C CA . ALA A 1 90 ? -5.985 -9.114 14.622 1.00 83.81 90 ALA A CA 1
ATOM 706 C C . ALA A 1 90 ? -7.060 -8.669 15.628 1.00 83.81 90 ALA A C 1
ATOM 708 O O . ALA A 1 90 ? -6.801 -8.638 16.828 1.00 83.81 90 ALA A O 1
ATOM 709 N N . ARG A 1 91 ? -8.277 -8.370 15.150 1.00 80.00 91 ARG A N 1
ATOM 710 C CA . ARG A 1 91 ? -9.425 -7.990 15.988 1.00 80.00 91 ARG A CA 1
ATOM 711 C C . ARG A 1 91 ? -10.011 -9.178 16.758 1.00 80.00 91 ARG A C 1
ATOM 713 O O . ARG A 1 91 ? -10.309 -9.043 17.939 1.00 80.00 91 ARG A O 1
ATOM 720 N N . ASP A 1 92 ? -10.217 -10.312 16.091 1.00 83.56 92 ASP A N 1
ATOM 721 C CA . ASP A 1 92 ? -10.946 -11.463 16.645 1.00 83.56 92 ASP A CA 1
ATOM 722 C C . ASP A 1 92 ? -10.058 -12.392 17.484 1.00 83.56 92 ASP A C 1
ATOM 724 O O . ASP A 1 92 ? -10.538 -13.030 18.421 1.00 83.56 92 ASP A O 1
ATOM 728 N N . ARG A 1 93 ? -8.765 -12.491 17.155 1.00 84.81 93 ARG A N 1
ATOM 729 C CA . ARG A 1 93 ? -7.783 -13.344 17.846 1.00 84.81 93 ARG A CA 1
ATOM 730 C C . ARG A 1 93 ? -6.462 -12.600 18.081 1.00 84.81 93 ARG A C 1
ATOM 732 O O . ARG A 1 93 ? -5.416 -13.008 17.567 1.00 84.81 93 ARG A O 1
ATOM 739 N N . PRO A 1 94 ? -6.474 -11.541 18.907 1.00 83.12 94 PRO A N 1
ATOM 740 C CA . PRO A 1 94 ? -5.326 -10.651 19.081 1.00 83.12 94 PRO A CA 1
ATOM 741 C C . PRO A 1 94 ? -4.066 -11.372 19.575 1.00 83.12 94 PRO A C 1
ATOM 743 O O . PRO A 1 94 ? -2.976 -11.091 19.095 1.00 83.12 94 PRO A O 1
ATOM 746 N N . ARG A 1 95 ? -4.191 -12.365 20.469 1.00 83.69 95 ARG A N 1
ATOM 747 C CA . ARG A 1 95 ? -3.031 -13.114 20.996 1.00 83.69 95 ARG A CA 1
ATOM 748 C C . ARG A 1 95 ? -2.292 -13.911 19.917 1.00 83.69 95 ARG A C 1
ATOM 750 O O . ARG A 1 95 ? -1.068 -13.862 19.856 1.00 83.69 95 ARG A O 1
ATOM 757 N N . GLU A 1 96 ? -3.031 -14.617 19.059 1.00 88.62 96 GLU A N 1
ATOM 758 C CA . GLU A 1 96 ? -2.452 -15.378 17.942 1.00 88.62 96 GLU A CA 1
ATOM 759 C C . GLU A 1 96 ? -1.780 -14.436 16.937 1.00 88.62 96 GLU A C 1
ATOM 761 O O . GLU A 1 96 ? -0.662 -14.693 16.487 1.00 88.62 96 GLU A O 1
ATOM 766 N N . PHE A 1 97 ? -2.439 -13.314 16.632 1.00 87.94 97 PHE A N 1
ATOM 767 C CA . PHE A 1 97 ? -1.893 -12.285 15.757 1.00 87.94 97 PHE A CA 1
ATOM 768 C C . PHE A 1 97 ? -0.593 -11.687 16.310 1.00 87.94 97 PHE A C 1
ATOM 770 O O . PHE A 1 97 ? 0.384 -11.583 15.572 1.00 87.94 97 PHE A O 1
ATOM 777 N N . CYS A 1 98 ? -0.539 -11.340 17.600 1.00 86.38 98 CYS A N 1
ATOM 778 C CA . CYS A 1 98 ? 0.661 -10.772 18.218 1.00 86.38 98 CYS A CA 1
ATOM 779 C C . CYS A 1 98 ? 1.831 -11.773 18.252 1.00 86.38 98 CYS A C 1
ATOM 781 O O . CYS A 1 98 ? 2.966 -11.389 17.972 1.00 86.38 98 CYS A O 1
ATOM 783 N N . ALA A 1 99 ? 1.569 -13.058 18.519 1.00 85.81 99 ALA A N 1
ATOM 784 C CA . ALA A 1 99 ? 2.593 -14.106 18.463 1.00 85.81 99 ALA A CA 1
ATOM 785 C C . ALA A 1 99 ? 3.160 -14.279 17.041 1.00 85.81 99 ALA A C 1
ATOM 787 O O . ALA A 1 99 ? 4.375 -14.357 16.840 1.00 85.81 99 ALA A O 1
ATOM 788 N N . TRP A 1 100 ? 2.287 -14.266 16.029 1.00 89.31 100 TRP A N 1
ATOM 789 C CA . TRP A 1 100 ? 2.709 -14.265 14.630 1.00 89.31 100 TRP A CA 1
ATOM 790 C C . TRP A 1 100 ? 3.499 -13.005 14.265 1.00 89.31 100 TRP A C 1
ATOM 792 O O . TRP A 1 100 ? 4.560 -13.114 13.657 1.00 89.31 100 TRP A O 1
ATOM 802 N N . LEU A 1 101 ? 3.048 -11.817 14.679 1.00 85.88 101 LEU A N 1
ATOM 803 C CA . LEU A 1 101 ? 3.744 -10.552 14.425 1.00 85.88 101 LEU A CA 1
ATOM 804 C C . LEU A 1 101 ? 5.171 -10.575 14.999 1.00 85.88 101 LEU A C 1
ATOM 806 O O . LEU A 1 101 ? 6.099 -10.061 14.373 1.00 85.88 101 LEU A O 1
ATOM 810 N N . GLY A 1 102 ? 5.343 -11.238 16.149 1.00 82.88 102 GLY A N 1
ATOM 811 C CA . GLY A 1 102 ? 6.626 -11.473 16.807 1.00 82.88 102 GLY A CA 1
ATOM 812 C C . GLY A 1 102 ? 7.654 -12.241 15.960 1.00 82.88 102 GLY A C 1
ATOM 813 O O . GLY A 1 102 ? 8.857 -11.996 16.072 1.00 82.88 102 GLY A O 1
ATOM 814 N N . SER A 1 103 ? 7.192 -13.140 15.087 1.00 83.81 103 SER A N 1
ATOM 815 C CA . SER A 1 103 ? 8.041 -14.019 14.264 1.00 83.81 103 SER A CA 1
ATOM 816 C C . SER A 1 103 ? 8.055 -13.661 12.773 1.00 83.81 103 SER A C 1
ATOM 818 O O . SER A 1 103 ? 9.004 -13.999 12.070 1.00 83.81 103 SER A O 1
ATOM 820 N N . ALA A 1 104 ? 7.039 -12.949 12.280 1.00 84.50 104 ALA A N 1
ATOM 821 C CA . ALA A 1 104 ? 6.860 -12.656 10.859 1.00 84.50 104 ALA A CA 1
ATOM 822 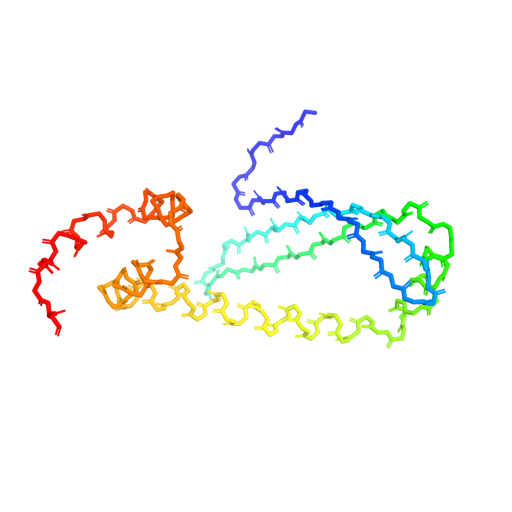C C . ALA A 1 104 ? 7.818 -11.587 10.305 1.00 84.50 104 ALA A C 1
ATOM 824 O O . ALA A 1 104 ? 8.021 -11.516 9.092 1.00 84.50 104 ALA A O 1
ATOM 825 N N . PHE A 1 105 ? 8.397 -10.748 11.168 1.00 82.62 105 PHE A N 1
ATOM 826 C CA . PHE A 1 105 ? 9.258 -9.637 10.761 1.00 82.62 105 PHE A CA 1
ATOM 827 C C . PHE A 1 105 ? 10.556 -9.604 11.570 1.00 82.62 105 PHE A C 1
ATOM 829 O O . PHE A 1 105 ? 10.565 -9.862 12.773 1.00 82.62 105 PHE A O 1
ATOM 836 N N . ALA A 1 106 ? 11.651 -9.233 10.905 1.00 83.94 106 ALA A N 1
ATOM 837 C CA . ALA A 1 106 ? 12.918 -8.941 11.564 1.00 83.94 106 ALA A CA 1
ATOM 838 C C . ALA A 1 106 ? 12.882 -7.574 12.271 1.00 83.94 106 ALA A C 1
ATOM 840 O O . ALA A 1 106 ? 12.107 -6.679 11.914 1.00 83.94 106 ALA A O 1
ATOM 841 N N . GLU A 1 107 ? 13.767 -7.390 13.249 1.00 76.06 107 GLU A N 1
ATOM 842 C CA . GLU A 1 107 ? 14.039 -6.064 13.809 1.00 76.06 107 GLU A CA 1
ATOM 843 C C . GLU A 1 107 ? 14.726 -5.153 12.782 1.00 76.06 107 GLU A C 1
ATOM 845 O O . GLU A 1 107 ? 15.505 -5.654 11.966 1.00 76.06 107 GLU A O 1
ATOM 850 N N . PRO A 1 108 ? 14.468 -3.827 12.783 1.00 82.94 108 PRO A N 1
ATOM 851 C CA . PRO A 1 108 ? 13.663 -3.042 13.740 1.00 82.94 108 PRO A CA 1
ATOM 852 C C . PRO A 1 108 ? 12.165 -2.971 13.398 1.00 82.94 108 PRO A C 1
ATOM 854 O O . PRO A 1 108 ? 11.360 -2.415 14.145 1.00 82.94 108 PRO A O 1
ATOM 857 N N . ARG A 1 109 ? 11.780 -3.510 12.235 1.00 78.88 109 ARG A N 1
ATOM 858 C CA . ARG A 1 109 ? 10.436 -3.350 11.675 1.00 78.88 109 ARG A CA 1
ATOM 859 C C . ARG A 1 109 ? 9.361 -3.962 12.568 1.00 78.88 109 ARG A C 1
ATOM 861 O O . ARG A 1 109 ? 8.259 -3.427 12.658 1.00 78.88 109 ARG A O 1
ATOM 868 N N . ARG A 1 110 ? 9.683 -5.073 13.227 1.00 83.69 110 ARG A N 1
ATOM 869 C CA . ARG A 1 110 ? 8.807 -5.709 14.208 1.00 83.69 110 ARG A CA 1
ATOM 870 C C . ARG A 1 110 ? 8.464 -4.767 15.362 1.00 83.69 110 ARG A C 1
ATOM 872 O O . ARG A 1 110 ? 7.282 -4.577 15.623 1.00 83.69 110 ARG A O 1
ATOM 879 N N . ASN A 1 111 ? 9.459 -4.148 15.997 1.00 81.12 111 ASN A N 1
ATOM 880 C CA . ASN A 1 111 ? 9.235 -3.232 17.119 1.00 81.12 111 ASN A CA 1
ATOM 881 C C . ASN A 1 111 ? 8.360 -2.032 16.742 1.00 81.12 111 ASN A C 1
ATOM 883 O O . ASN A 1 111 ? 7.460 -1.668 17.496 1.00 81.12 111 ASN A O 1
ATOM 887 N N . GLU A 1 112 ? 8.565 -1.455 15.556 1.00 81.44 112 GLU A N 1
ATOM 888 C CA . GLU A 1 112 ? 7.695 -0.388 15.043 1.00 81.44 112 GLU A CA 1
ATOM 889 C C . GLU A 1 112 ? 6.237 -0.845 14.916 1.00 81.44 112 GLU A C 1
ATOM 891 O O . GLU A 1 112 ? 5.319 -0.111 15.272 1.00 81.44 112 GLU A O 1
ATOM 896 N N . LEU A 1 113 ? 6.017 -2.057 14.396 1.00 78.00 113 LEU A N 1
ATOM 897 C CA . LEU A 1 113 ? 4.676 -2.606 14.215 1.00 78.00 113 LEU A CA 1
ATOM 898 C C . LEU A 1 113 ? 4.025 -2.943 15.559 1.00 78.00 113 LEU A C 1
ATOM 900 O O . LEU A 1 113 ? 2.869 -2.593 15.760 1.00 78.00 113 LEU A O 1
ATOM 904 N N . VAL A 1 114 ? 4.756 -3.549 16.496 1.00 80.75 114 VAL A N 1
ATOM 905 C CA . VAL A 1 114 ? 4.258 -3.829 17.854 1.00 80.75 114 VAL A CA 1
ATOM 906 C C . VAL A 1 114 ? 3.853 -2.537 18.564 1.00 80.75 114 VAL A C 1
ATOM 908 O O . VAL A 1 114 ? 2.780 -2.489 19.152 1.00 80.75 114 VAL A O 1
ATOM 911 N N . ALA A 1 115 ? 4.641 -1.464 18.446 1.00 77.88 115 ALA A N 1
ATOM 912 C CA . ALA A 1 115 ? 4.305 -0.168 19.040 1.00 77.88 115 ALA A CA 1
ATOM 913 C C . ALA A 1 115 ? 3.005 0.444 18.479 1.00 77.88 115 ALA A C 1
ATOM 915 O O . ALA A 1 115 ? 2.327 1.199 19.174 1.00 77.88 115 ALA A O 1
ATOM 916 N N . LEU A 1 116 ? 2.641 0.124 17.231 1.00 76.44 116 LEU A N 1
ATOM 917 C CA . LEU A 1 116 ? 1.368 0.544 16.634 1.00 76.44 116 LEU A CA 1
ATOM 918 C C . LEU A 1 116 ? 0.178 -0.273 17.153 1.00 76.44 116 LEU A C 1
ATOM 920 O O . LEU A 1 116 ? -0.934 0.248 17.215 1.00 76.44 116 LEU A O 1
ATOM 924 N N . PHE A 1 117 ? 0.405 -1.532 17.521 1.00 74.44 117 PHE A N 1
ATOM 925 C CA . PHE A 1 117 ? -0.596 -2.426 18.098 1.00 74.44 117 PHE A CA 1
ATOM 926 C C . PHE A 1 117 ? -0.374 -2.528 19.608 1.00 74.44 117 PHE A C 1
ATOM 928 O O . PHE A 1 117 ? 0.065 -3.569 20.081 1.00 74.44 117 PHE A O 1
ATOM 935 N N . GLY A 1 118 ? -0.658 -1.449 20.352 1.00 64.25 118 GLY A N 1
ATOM 936 C CA . GLY A 1 118 ? -0.352 -1.312 21.789 1.00 64.25 118 GLY A CA 1
ATOM 937 C C . GLY A 1 118 ? -0.689 -2.535 22.659 1.00 64.25 118 GLY A C 1
ATOM 938 O O . GLY A 1 118 ? 0.081 -2.867 23.554 1.00 64.25 118 GLY A O 1
ATOM 939 N N . ASP A 1 119 ? -1.749 -3.275 22.321 1.00 67.69 119 ASP A N 1
ATOM 940 C CA . ASP A 1 119 ? -2.172 -4.507 23.008 1.00 67.69 119 ASP A CA 1
ATOM 941 C C . ASP A 1 119 ? -1.204 -5.699 22.837 1.00 67.69 119 ASP A C 1
ATOM 943 O O . ASP A 1 119 ? -1.214 -6.640 23.630 1.00 67.69 119 ASP A O 1
ATOM 947 N N . CYS A 1 120 ? -0.347 -5.688 21.812 1.00 70.12 120 CYS A N 1
ATOM 948 C CA . CYS A 1 120 ? 0.687 -6.704 21.619 1.00 70.12 120 CYS A CA 1
ATOM 949 C C . CYS A 1 120 ? 1.865 -6.537 22.586 1.00 70.12 120 CYS A C 1
ATOM 951 O O . CYS A 1 120 ? 2.553 -7.521 22.861 1.00 70.12 120 CYS A O 1
ATOM 953 N N . GLY A 1 121 ? 2.097 -5.328 23.112 1.00 59.62 121 GLY A N 1
ATOM 954 C CA . GLY A 1 121 ? 3.190 -5.046 24.048 1.00 59.62 121 GLY A CA 1
ATOM 955 C C . GLY A 1 121 ? 3.060 -5.802 25.373 1.00 59.62 121 GLY A C 1
ATOM 956 O O . GLY A 1 121 ? 4.057 -6.307 25.883 1.00 59.62 121 GLY A O 1
ATOM 957 N N . ASP A 1 122 ? 1.832 -5.971 25.870 1.00 57.62 122 ASP A N 1
ATOM 958 C CA . ASP A 1 122 ? 1.555 -6.667 27.135 1.00 57.62 122 ASP A CA 1
ATOM 959 C C . ASP A 1 122 ? 1.565 -8.205 26.992 1.00 57.62 122 ASP A C 1
ATOM 961 O O . ASP A 1 122 ? 1.793 -8.926 27.963 1.00 57.62 122 ASP A O 1
ATOM 965 N N . GLY A 1 123 ? 1.344 -8.730 25.778 1.00 47.72 123 GLY A N 1
ATOM 966 C CA . GLY A 1 123 ? 1.302 -10.170 25.480 1.00 47.72 123 GLY A CA 1
ATOM 967 C C . GLY A 1 123 ? 2.614 -10.779 24.966 1.00 47.72 123 GLY A C 1
ATOM 968 O O . GLY A 1 123 ? 2.766 -11.999 24.992 1.00 47.72 123 GLY A O 1
ATOM 969 N N . LEU A 1 124 ? 3.573 -9.958 24.520 1.00 50.78 124 LEU A N 1
ATOM 970 C CA . LEU A 1 124 ? 4.905 -10.403 24.075 1.00 50.78 124 LEU A CA 1
ATOM 971 C C . LEU A 1 124 ? 5.870 -10.701 25.238 1.00 50.78 124 LEU A C 1
ATOM 973 O O . LEU A 1 124 ? 6.978 -11.180 25.008 1.00 50.78 124 LEU A O 1
ATOM 977 N N . ALA A 1 125 ? 5.443 -10.478 26.484 1.00 43.25 125 ALA A N 1
ATOM 978 C CA . ALA A 1 125 ? 6.168 -10.862 27.695 1.00 43.25 125 ALA A CA 1
ATOM 979 C C . ALA A 1 125 ? 5.939 -12.332 28.121 1.00 43.25 125 ALA A C 1
ATOM 981 O O . ALA A 1 125 ? 6.210 -12.691 29.267 1.00 43.25 125 ALA A O 1
ATOM 982 N N . LEU A 1 126 ? 5.448 -13.202 27.229 1.00 41.56 126 LEU A N 1
ATOM 983 C CA . LEU A 1 126 ? 5.292 -14.633 27.506 1.00 41.56 126 LEU A CA 1
ATOM 984 C C . LEU A 1 126 ? 6.466 -15.448 26.934 1.00 41.56 126 LEU A C 1
ATOM 986 O O . LEU A 1 126 ? 6.465 -15.882 25.789 1.00 41.56 126 LEU A O 1
ATOM 990 N N . THR A 1 127 ? 7.440 -15.601 27.839 1.00 39.62 127 THR A N 1
ATOM 991 C CA . THR A 1 127 ? 8.385 -16.708 28.087 1.00 39.62 127 THR A CA 1
ATOM 992 C C . THR A 1 127 ? 9.482 -17.048 27.063 1.00 39.62 127 THR A C 1
ATOM 994 O O . THR A 1 127 ? 9.192 -17.578 25.992 1.00 39.62 127 THR A O 1
ATOM 997 N N . PRO A 1 128 ? 10.771 -16.892 27.445 1.00 43.12 128 PRO A N 1
ATOM 998 C CA . PRO A 1 128 ? 11.880 -17.615 26.840 1.00 43.12 128 PRO A CA 1
ATOM 999 C C . PRO A 1 128 ? 11.887 -19.057 27.367 1.00 43.12 128 PRO A C 1
ATOM 1001 O O . PRO A 1 128 ? 12.637 -19.370 28.285 1.00 43.12 128 PRO A O 1
ATOM 1004 N N . ASP A 1 129 ? 11.029 -19.917 26.828 1.00 43.53 129 ASP A N 1
ATOM 1005 C CA . ASP A 1 129 ? 11.222 -21.366 26.923 1.00 43.53 129 ASP A CA 1
ATOM 1006 C C . ASP A 1 129 ? 10.445 -22.056 25.799 1.00 43.53 129 ASP A C 1
ATOM 1008 O O . ASP A 1 129 ? 9.237 -22.235 25.880 1.00 43.53 129 ASP A O 1
ATOM 1012 N N . ASP A 1 130 ? 11.143 -22.330 24.703 1.00 37.91 130 ASP A N 1
ATOM 1013 C CA . ASP A 1 130 ? 11.062 -23.622 24.027 1.00 37.91 130 ASP A CA 1
ATOM 1014 C C . ASP A 1 130 ? 12.306 -23.737 23.139 1.00 37.91 130 ASP A C 1
ATOM 1016 O O . ASP A 1 130 ? 12.485 -23.029 22.143 1.00 37.91 130 ASP A O 1
ATOM 1020 N N . ARG A 1 131 ? 13.223 -24.565 23.637 1.00 40.25 131 ARG A N 1
ATOM 1021 C CA . ARG A 1 131 ? 14.483 -24.993 23.029 1.00 40.25 131 ARG A CA 1
ATOM 1022 C C . ARG A 1 131 ? 14.259 -25.827 21.774 1.00 40.25 131 ARG A C 1
ATOM 1024 O 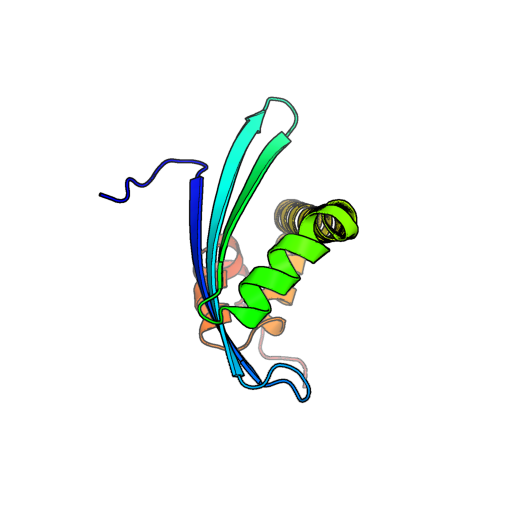O . ARG A 1 131 ? 13.316 -26.645 21.779 1.00 40.25 131 ARG A O 1
#

Secondary structure (DSSP, 8-state):
-----TTEEEEEEEEEEEETTTEEEEEEEEEEEEEEEETTEEEEEEEEEEEESSHHHHHHHHHHHHHHHHHHHHHHHHHHHHHHHHHHHHHH-HHHHHHHHHHHS-TTHHHHHHHHSTHHHHHTTS-S---